Protein AF-A0A527G1K9-F1 (afdb_monomer_lite)

Structure (mmCIF, N/CA/C/O backbone):
data_AF-A0A527G1K9-F1
#
_entry.id   AF-A0A527G1K9-F1
#
loop_
_atom_site.group_PDB
_atom_site.id
_atom_site.type_symbol
_atom_site.label_atom_id
_atom_site.label_alt_id
_atom_site.label_comp_id
_atom_site.label_asym_id
_atom_site.label_entity_id
_atom_site.label_seq_id
_atom_site.pdbx_PDB_ins_code
_atom_site.Cartn_x
_atom_site.Cartn_y
_atom_site.Cartn_z
_atom_site.occupancy
_atom_site.B_iso_or_equiv
_atom_site.auth_seq_id
_atom_site.auth_comp_id
_atom_site.auth_asym_id
_atom_site.auth_atom_id
_atom_site.pdbx_PDB_model_num
ATOM 1 N N . ILE A 1 1 ? 12.870 -4.879 -3.352 1.00 79.75 1 ILE A N 1
ATOM 2 C CA . ILE A 1 1 ? 12.665 -3.860 -4.409 1.00 79.75 1 ILE A CA 1
ATOM 3 C C . ILE A 1 1 ? 12.220 -4.573 -5.673 1.00 79.75 1 ILE A C 1
ATOM 5 O O . ILE A 1 1 ? 12.847 -5.552 -6.056 1.00 79.75 1 ILE A O 1
ATOM 9 N N . THR A 1 2 ? 11.134 -4.116 -6.284 1.00 87.25 2 THR A N 1
ATOM 10 C CA . THR A 1 2 ? 10.548 -4.745 -7.477 1.00 87.25 2 THR A CA 1
ATOM 11 C C . THR A 1 2 ? 11.261 -4.283 -8.747 1.00 87.25 2 THR A C 1
ATOM 13 O O . THR A 1 2 ? 11.538 -3.087 -8.900 1.00 87.25 2 THR A O 1
ATOM 16 N N . ILE A 1 3 ? 11.556 -5.212 -9.658 1.00 91.00 3 ILE A N 1
ATOM 17 C CA . ILE A 1 3 ? 12.154 -4.911 -10.965 1.00 91.00 3 ILE A CA 1
ATOM 18 C C . ILE A 1 3 ? 11.074 -4.283 -11.853 1.00 91.00 3 ILE A C 1
ATOM 20 O O . ILE A 1 3 ? 10.013 -4.868 -12.044 1.00 91.00 3 ILE A O 1
ATOM 24 N N . THR A 1 4 ? 11.337 -3.100 -12.410 1.00 91.12 4 THR A N 1
ATOM 25 C CA . THR A 1 4 ? 10.436 -2.434 -13.366 1.00 91.12 4 THR A CA 1
ATOM 26 C C . THR A 1 4 ? 11.218 -1.942 -14.580 1.00 91.12 4 THR A C 1
ATOM 28 O O . THR A 1 4 ? 12.419 -1.680 -14.486 1.00 91.12 4 THR A O 1
ATOM 31 N N . ALA A 1 5 ? 10.547 -1.780 -15.726 1.00 92.31 5 ALA A N 1
ATOM 32 C CA . ALA A 1 5 ? 11.179 -1.280 -16.953 1.00 92.31 5 ALA A CA 1
ATOM 33 C C . ALA A 1 5 ? 11.802 0.115 -16.772 1.00 92.31 5 ALA A C 1
ATOM 35 O O . ALA A 1 5 ? 12.826 0.424 -17.372 1.00 92.31 5 ALA A O 1
ATOM 36 N N . GLU A 1 6 ? 11.197 0.953 -15.931 1.00 91.75 6 GLU A N 1
ATOM 37 C CA . GLU A 1 6 ? 11.740 2.262 -15.575 1.00 91.75 6 GLU A CA 1
ATOM 38 C C . GLU A 1 6 ? 13.022 2.138 -14.746 1.00 91.75 6 GLU A C 1
ATOM 40 O O . GLU A 1 6 ? 14.035 2.741 -15.097 1.00 91.75 6 GLU A O 1
ATOM 45 N N . ARG A 1 7 ? 13.014 1.307 -13.694 1.00 92.25 7 ARG A N 1
ATOM 46 C CA . ARG A 1 7 ? 14.193 1.085 -12.843 1.00 92.25 7 ARG A CA 1
ATOM 47 C C . ARG A 1 7 ? 15.344 0.451 -13.624 1.00 92.25 7 ARG A C 1
ATOM 49 O O . ARG A 1 7 ? 16.486 0.820 -13.395 1.00 92.25 7 ARG A O 1
ATOM 56 N N . LEU A 1 8 ? 15.065 -0.418 -14.597 1.00 93.88 8 LEU A N 1
ATOM 57 C CA . LEU A 1 8 ? 16.084 -1.021 -15.472 1.00 93.88 8 LEU A CA 1
ATOM 58 C C . LEU A 1 8 ? 16.829 -0.009 -16.357 1.00 93.88 8 LEU A C 1
ATOM 60 O O . LEU A 1 8 ? 17.922 -0.309 -16.829 1.00 93.88 8 LEU A O 1
ATOM 64 N N . LYS A 1 9 ? 16.277 1.191 -16.585 1.00 95.25 9 LYS A N 1
ATOM 65 C CA . LYS A 1 9 ? 16.985 2.251 -17.324 1.00 95.25 9 LYS A CA 1
ATOM 66 C C . LYS A 1 9 ? 18.105 2.894 -16.504 1.00 95.25 9 LYS A C 1
ATOM 68 O O . LYS A 1 9 ? 18.998 3.499 -17.089 1.00 95.25 9 LYS A O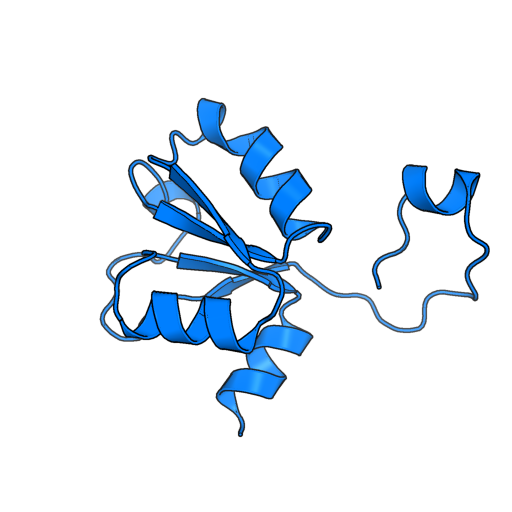 1
ATOM 73 N N . SER A 1 10 ? 18.039 2.809 -15.175 1.00 94.00 10 SER A N 1
ATOM 74 C CA . SER A 1 10 ? 18.953 3.501 -14.256 1.00 94.00 10 SER A CA 1
ATOM 75 C C . SER A 1 10 ? 19.636 2.583 -13.238 1.00 94.00 10 SER A C 1
ATOM 7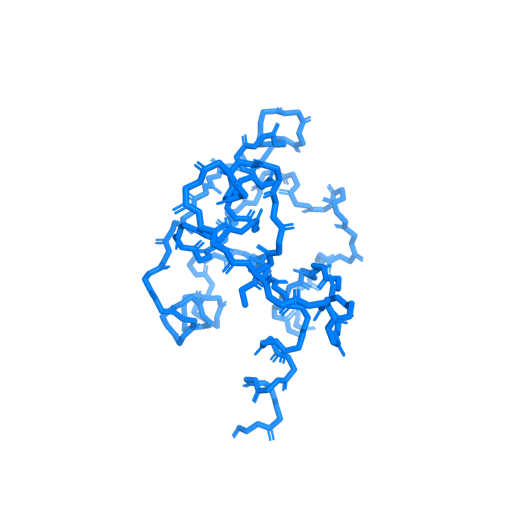7 O O . SER A 1 10 ? 20.559 3.022 -12.556 1.00 94.00 10 SER A O 1
ATOM 79 N N . GLN A 1 11 ? 19.214 1.321 -13.126 1.00 94.19 11 GLN A N 1
ATOM 80 C CA . GLN A 1 11 ? 19.680 0.360 -12.128 1.00 94.19 11 GLN A CA 1
ATOM 81 C C . GLN A 1 11 ? 19.916 -1.015 -12.760 1.00 94.19 11 GLN A C 1
ATOM 83 O O . GLN A 1 11 ? 19.164 -1.456 -13.631 1.00 94.19 11 GLN A O 1
ATOM 88 N N . SER A 1 12 ? 20.927 -1.723 -12.258 1.00 94.88 12 SER A N 1
ATOM 89 C CA . SER A 1 12 ? 21.195 -3.121 -12.604 1.00 94.88 12 SER A CA 1
ATOM 90 C C . SER A 1 12 ? 20.594 -4.048 -11.549 1.00 94.88 12 SER A C 1
ATOM 92 O O . SER A 1 12 ? 20.778 -3.823 -10.354 1.00 94.88 12 SER A O 1
ATOM 94 N N . PHE A 1 13 ? 19.926 -5.116 -11.984 1.00 93.12 13 PHE A N 1
ATOM 95 C CA . PHE A 1 13 ? 19.343 -6.134 -11.106 1.00 93.12 13 PHE A CA 1
ATOM 96 C C . PHE A 1 13 ? 19.969 -7.504 -11.372 1.00 93.12 13 PHE A C 1
ATOM 98 O O . PHE A 1 13 ? 20.388 -7.804 -12.490 1.00 93.12 13 PHE A O 1
ATOM 105 N N . THR A 1 14 ? 20.011 -8.349 -10.343 1.00 93.69 14 THR A N 1
ATOM 106 C CA . THR A 1 14 ? 20.261 -9.785 -10.514 1.00 93.69 14 THR A CA 1
ATOM 107 C C . THR A 1 14 ? 19.033 -10.467 -11.118 1.00 93.69 14 THR A C 1
ATOM 109 O O . THR A 1 14 ? 17.980 -9.850 -11.289 1.00 93.69 14 THR A O 1
ATOM 112 N N . GLN A 1 15 ? 19.136 -11.771 -11.388 1.00 92.25 15 GLN A N 1
ATOM 113 C CA . GLN A 1 15 ? 17.956 -12.571 -11.703 1.00 92.25 15 GLN A CA 1
ATOM 114 C C . GLN A 1 15 ? 16.940 -12.486 -10.543 1.00 92.25 15 GLN A C 1
ATOM 116 O O . GLN A 1 15 ? 17.367 -12.508 -9.379 1.00 92.25 15 GLN A O 1
ATOM 121 N N . PRO A 1 16 ? 15.628 -12.345 -10.825 1.00 90.56 16 PRO A N 1
ATOM 122 C CA . PRO A 1 16 ? 14.611 -12.319 -9.782 1.00 90.56 16 PRO A CA 1
ATOM 123 C C . PRO A 1 16 ? 14.658 -13.612 -8.971 1.00 90.56 16 PRO A C 1
ATOM 125 O O . PRO A 1 16 ? 14.769 -14.703 -9.528 1.00 90.56 16 PRO A O 1
ATOM 128 N N . TYR A 1 17 ? 14.584 -13.470 -7.650 1.00 90.56 17 TYR A N 1
ATOM 129 C CA . TYR A 1 17 ? 14.631 -14.587 -6.704 1.00 90.56 17 TYR A CA 1
ATOM 130 C C . TYR A 1 17 ? 13.308 -14.789 -5.953 1.00 90.56 17 TYR A C 1
ATOM 132 O O . TYR A 1 17 ? 13.159 -15.776 -5.238 1.00 90.56 17 TYR A O 1
ATOM 140 N N . TYR A 1 18 ? 12.370 -13.849 -6.078 1.00 89.31 18 TYR A N 1
ATOM 141 C CA . TYR A 1 18 ? 11.070 -13.886 -5.422 1.00 89.31 18 TYR A CA 1
ATOM 142 C C . TYR A 1 18 ? 10.051 -13.132 -6.276 1.00 89.31 18 TYR A C 1
ATOM 144 O O . TYR A 1 18 ? 10.353 -12.033 -6.749 1.00 89.31 18 TYR A O 1
ATOM 152 N N . ASP A 1 19 ? 8.879 -13.732 -6.462 1.00 87.44 19 ASP A N 1
ATOM 153 C CA . ASP A 1 19 ? 7.731 -13.106 -7.112 1.00 87.44 19 ASP A CA 1
ATOM 154 C C . ASP A 1 19 ? 6.758 -12.649 -6.025 1.00 87.44 19 ASP A C 1
ATOM 156 O O . ASP A 1 19 ? 6.378 -13.440 -5.162 1.00 87.44 19 ASP A O 1
ATOM 160 N N . SER A 1 20 ? 6.454 -11.355 -6.006 1.00 87.06 20 SER A N 1
ATOM 161 C CA . SER A 1 20 ? 5.669 -10.728 -4.947 1.00 87.06 20 SER A CA 1
ATOM 162 C C . SER A 1 20 ? 4.446 -10.074 -5.547 1.00 87.06 20 SER A C 1
ATOM 164 O O . SER A 1 20 ? 4.571 -9.217 -6.421 1.00 87.06 20 SER A O 1
ATOM 166 N N . ASP A 1 21 ? 3.296 -10.392 -4.968 1.00 89.44 21 ASP A N 1
ATOM 167 C CA . ASP A 1 21 ? 2.052 -9.699 -5.250 1.00 89.44 21 ASP A CA 1
ATOM 168 C C . ASP A 1 21 ? 1.854 -8.512 -4.306 1.00 89.44 21 ASP A C 1
ATOM 170 O O . ASP A 1 21 ? 2.394 -8.440 -3.192 1.00 89.44 21 ASP A O 1
ATOM 174 N N . MET A 1 22 ? 1.053 -7.565 -4.778 1.00 90.50 22 MET A N 1
ATOM 175 C CA . MET A 1 22 ? 0.581 -6.441 -3.988 1.00 90.50 22 MET A CA 1
ATOM 176 C C . MET A 1 22 ? -0.707 -6.821 -3.264 1.00 90.50 22 MET A C 1
ATOM 178 O O . MET A 1 22 ? -1.547 -7.538 -3.802 1.00 90.50 22 MET A O 1
ATOM 182 N N . GLY A 1 23 ? -0.865 -6.330 -2.041 1.00 92.50 23 GLY A N 1
ATOM 183 C CA . GLY A 1 23 ? -2.029 -6.588 -1.210 1.00 92.50 23 GLY A CA 1
ATOM 184 C C . GLY A 1 23 ? -2.649 -5.311 -0.666 1.00 92.50 23 GLY A C 1
ATOM 185 O O . GLY A 1 23 ? -2.012 -4.256 -0.590 1.00 92.50 23 GLY A O 1
ATOM 186 N N . ILE A 1 24 ? -3.904 -5.448 -0.244 1.00 94.62 24 ILE A N 1
ATOM 187 C CA . ILE A 1 24 ? -4.647 -4.434 0.498 1.00 94.62 24 ILE A CA 1
ATOM 188 C C . ILE A 1 24 ? -4.741 -4.900 1.948 1.00 94.62 24 ILE A C 1
ATOM 190 O O . ILE A 1 24 ? -5.324 -5.941 2.244 1.00 94.62 24 ILE A O 1
ATOM 194 N N . ALA A 1 25 ? -4.182 -4.113 2.858 1.00 94.44 25 ALA A N 1
ATOM 195 C CA . ALA A 1 25 ? -4.312 -4.305 4.290 1.00 94.44 25 ALA A CA 1
ATOM 196 C C . ALA A 1 25 ? -5.375 -3.367 4.864 1.00 94.44 25 ALA A C 1
ATOM 198 O O . ALA A 1 25 ? -5.396 -2.169 4.578 1.00 94.44 25 ALA A O 1
ATOM 199 N N . THR A 1 26 ? -6.234 -3.905 5.725 1.00 95.94 26 THR A N 1
ATOM 200 C CA . THR A 1 26 ? -7.287 -3.155 6.417 1.00 95.94 26 THR A CA 1
ATOM 201 C C . THR A 1 26 ? -7.325 -3.542 7.887 1.00 95.94 26 THR A C 1
ATOM 203 O O . THR A 1 26 ? -6.755 -4.555 8.297 1.00 95.94 26 THR A O 1
ATOM 206 N N . LYS A 1 27 ? -8.050 -2.769 8.699 1.00 94.44 27 LYS A N 1
ATOM 207 C CA . LYS A 1 27 ? -8.410 -3.217 10.048 1.00 94.44 27 LYS A CA 1
ATOM 208 C C . LYS A 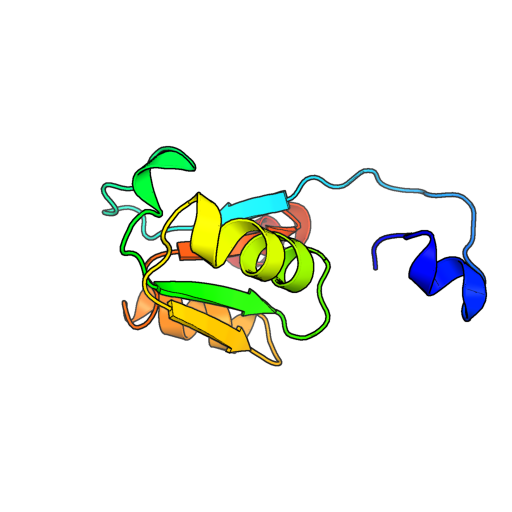1 27 ? -9.281 -4.476 9.979 1.00 94.44 27 LYS A C 1
ATOM 210 O O . LYS A 1 27 ? -10.032 -4.664 9.021 1.00 94.44 27 LYS A O 1
ATOM 215 N N . THR A 1 28 ? -9.211 -5.307 11.015 1.00 92.19 28 THR A N 1
ATOM 216 C CA . THR A 1 28 ? -9.991 -6.553 11.129 1.00 92.19 28 THR A CA 1
ATOM 217 C C . THR A 1 28 ? -11.502 -6.320 11.175 1.00 92.19 28 THR A C 1
ATOM 219 O O . THR A 1 28 ? -12.264 -7.178 10.743 1.00 92.19 28 THR A O 1
ATOM 222 N N . ASP A 1 29 ? -11.936 -5.161 11.669 1.00 93.19 29 ASP A N 1
ATOM 223 C CA . ASP A 1 29 ? -13.336 -4.731 11.729 1.00 93.19 29 ASP A CA 1
ATOM 224 C C . ASP A 1 29 ? -13.793 -3.962 10.472 1.00 93.19 29 ASP A C 1
ATOM 226 O O . ASP A 1 29 ? -14.904 -3.431 10.441 1.00 93.19 29 ASP A O 1
ATOM 230 N N . SER A 1 30 ? -12.948 -3.874 9.438 1.00 95.31 30 SER A N 1
ATOM 231 C CA . SER A 1 30 ? -13.264 -3.147 8.209 1.00 95.31 30 SER A CA 1
ATOM 232 C C . SER A 1 30 ? -14.343 -3.848 7.380 1.00 95.31 30 SER A C 1
ATOM 234 O O . SER A 1 30 ? -14.400 -5.074 7.282 1.00 95.31 30 SER A O 1
ATOM 236 N N . ALA A 1 31 ? -15.178 -3.045 6.720 1.00 94.25 31 ALA A N 1
ATOM 237 C CA . ALA A 1 31 ? -16.143 -3.524 5.733 1.00 94.25 31 ALA A CA 1
ATOM 238 C C . ALA A 1 31 ? -15.526 -3.747 4.337 1.00 94.25 31 ALA A C 1
ATOM 240 O O . ALA A 1 31 ? -16.196 -4.305 3.474 1.00 94.25 31 ALA A O 1
ATOM 241 N N . ILE A 1 32 ? -14.280 -3.312 4.117 1.00 95.94 32 ILE A N 1
ATOM 242 C CA . ILE A 1 32 ? -13.557 -3.451 2.846 1.00 95.94 32 ILE A CA 1
ATOM 243 C C . ILE A 1 32 ? -13.164 -4.920 2.663 1.00 95.94 32 ILE A C 1
ATOM 245 O O . ILE A 1 32 ? -12.433 -5.469 3.486 1.00 95.94 32 ILE A O 1
ATOM 249 N N . LYS A 1 33 ? -13.651 -5.557 1.594 1.00 93.44 33 LYS A N 1
ATOM 250 C CA . LYS A 1 33 ? -13.378 -6.969 1.271 1.00 93.44 33 LYS A CA 1
ATOM 251 C C . LYS A 1 33 ? -12.853 -7.178 -0.145 1.00 93.44 33 LYS A C 1
ATOM 253 O O . LYS A 1 33 ? -12.337 -8.253 -0.439 1.00 93.44 33 LYS A O 1
ATOM 258 N N . ALA A 1 34 ? -12.989 -6.180 -1.008 1.00 92.69 34 ALA A N 1
ATOM 259 C CA . ALA A 1 34 ? -12.489 -6.193 -2.371 1.00 92.69 34 ALA A CA 1
ATOM 260 C C . ALA A 1 34 ? -11.995 -4.802 -2.790 1.00 92.69 34 ALA A C 1
ATOM 262 O O . ALA A 1 34 ? -12.316 -3.795 -2.160 1.00 92.69 34 ALA A O 1
ATOM 263 N N . GLU A 1 35 ? -11.260 -4.742 -3.901 1.00 90.19 35 GLU A N 1
ATOM 264 C CA . GLU A 1 35 ? -10.768 -3.492 -4.502 1.00 90.19 35 GLU A CA 1
ATOM 265 C C . GLU A 1 35 ? -11.892 -2.474 -4.754 1.00 90.19 35 GLU A C 1
ATOM 267 O O . GLU A 1 35 ? -11.732 -1.288 -4.480 1.00 90.19 35 GLU A O 1
ATOM 272 N N . ALA A 1 36 ? -13.072 -2.938 -5.178 1.00 92.88 36 ALA A N 1
ATOM 273 C CA . ALA A 1 36 ? -14.232 -2.077 -5.418 1.00 92.88 36 ALA A CA 1
ATOM 274 C C . ALA A 1 36 ? -14.710 -1.315 -4.163 1.00 92.88 36 ALA A C 1
ATOM 276 O O . ALA A 1 36 ? -15.324 -0.253 -4.284 1.00 92.88 36 ALA A O 1
ATOM 277 N N . ASP A 1 37 ? -14.411 -1.821 -2.962 1.00 95.81 37 ASP A N 1
ATOM 278 C CA . ASP A 1 37 ? -14.793 -1.188 -1.695 1.00 95.81 37 ASP A CA 1
ATOM 279 C C . ASP A 1 37 ? -13.868 -0.018 -1.309 1.00 95.81 37 ASP A C 1
ATOM 281 O O . ASP A 1 37 ? -14.137 0.691 -0.335 1.00 95.81 37 ASP A O 1
ATOM 285 N N . LEU A 1 38 ? -12.786 0.205 -2.065 1.00 95.38 38 LEU A N 1
ATOM 286 C CA . LEU A 1 38 ? -11.867 1.332 -1.881 1.00 95.38 38 LEU A CA 1
ATOM 287 C C . LEU A 1 38 ? -12.433 2.658 -2.404 1.00 95.38 38 LEU A C 1
ATOM 289 O O . LEU A 1 38 ? -11.889 3.729 -2.121 1.00 95.38 38 LEU A O 1
ATOM 293 N N . LYS A 1 39 ? -13.545 2.626 -3.142 1.00 96.69 39 LYS A N 1
ATOM 294 C CA . LYS A 1 39 ? -14.199 3.840 -3.625 1.00 96.69 39 LYS A CA 1
ATOM 295 C C . LYS A 1 39 ? -14.595 4.750 -2.459 1.00 96.69 39 LYS A C 1
ATOM 297 O O . LYS A 1 39 ? -15.291 4.348 -1.528 1.00 96.69 39 LYS A O 1
ATOM 302 N N . GLY A 1 40 ? -14.174 6.008 -2.534 1.00 96.88 40 GLY A N 1
ATOM 303 C CA . GLY A 1 40 ? -14.399 7.016 -1.502 1.00 96.88 40 GLY A CA 1
ATOM 304 C C . GLY A 1 40 ? -13.597 6.789 -0.218 1.00 96.88 40 GLY A C 1
ATOM 305 O O . GLY A 1 40 ? -13.945 7.376 0.804 1.00 96.88 40 GLY A O 1
ATOM 306 N N . LYS A 1 41 ? -12.569 5.932 -0.250 1.00 97.69 41 LYS A N 1
ATOM 307 C CA . LYS A 1 41 ? -11.680 5.646 0.880 1.00 97.69 41 LYS A CA 1
ATOM 308 C C . LYS A 1 41 ? -10.356 6.386 0.766 1.00 97.69 41 LYS A C 1
ATOM 310 O O . LYS A 1 41 ? -9.897 6.698 -0.334 1.00 97.69 41 LYS A O 1
ATOM 315 N N . ILE A 1 42 ? -9.739 6.635 1.916 1.00 97.62 42 ILE A N 1
ATOM 316 C CA . ILE A 1 42 ? -8.394 7.192 2.027 1.00 97.62 42 ILE A CA 1
ATOM 317 C C . ILE A 1 42 ? -7.396 6.035 2.007 1.00 97.62 42 ILE A C 1
ATOM 319 O O . ILE A 1 42 ? -7.400 5.191 2.906 1.00 97.62 42 ILE A O 1
ATOM 323 N N . ILE A 1 43 ? -6.520 6.012 1.006 1.00 97.81 43 ILE A N 1
ATOM 324 C CA . ILE A 1 43 ? -5.571 4.919 0.781 1.00 97.81 43 ILE A CA 1
ATOM 325 C C . ILE A 1 43 ? -4.170 5.346 1.206 1.00 97.81 43 ILE A C 1
ATOM 327 O O . ILE A 1 43 ? -3.653 6.363 0.751 1.00 97.81 43 ILE A O 1
ATOM 331 N N . GLY A 1 44 ? -3.538 4.570 2.078 1.00 97.69 44 GLY A N 1
ATOM 332 C CA . GLY A 1 44 ? -2.147 4.757 2.466 1.00 97.69 44 GLY A CA 1
ATOM 333 C C . GLY A 1 44 ? -1.195 3.916 1.615 1.00 97.69 44 GLY A C 1
ATOM 334 O O . GLY A 1 44 ? -1.465 2.748 1.338 1.00 97.69 44 GLY A O 1
ATOM 335 N N . VAL A 1 45 ? -0.060 4.489 1.224 1.00 97.19 45 VAL A N 1
ATOM 336 C CA . VAL A 1 45 ? 0.975 3.826 0.414 1.00 97.19 45 VAL A CA 1
ATOM 337 C C . VAL A 1 45 ? 2.372 4.194 0.894 1.00 97.19 45 VAL A C 1
ATOM 339 O O . VAL A 1 45 ? 2.582 5.250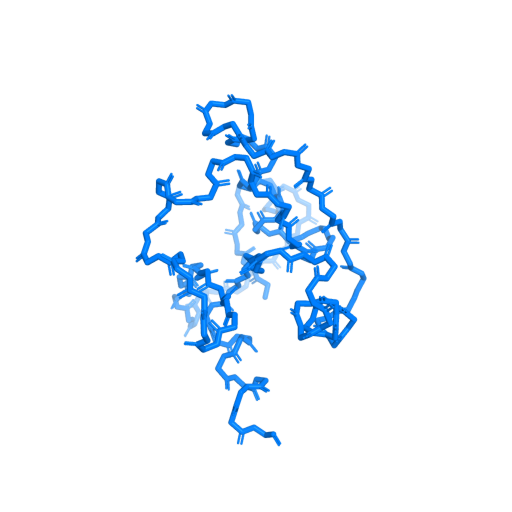 1.487 1.00 97.19 45 VAL A O 1
ATOM 342 N N . LEU A 1 46 ? 3.355 3.343 0.605 1.00 95.69 46 LEU A N 1
ATOM 343 C CA . LEU A 1 46 ? 4.761 3.704 0.782 1.00 95.69 46 LEU A CA 1
ATOM 344 C C . LEU A 1 46 ? 5.230 4.605 -0.361 1.00 95.69 46 LEU A C 1
ATOM 346 O O . LEU A 1 46 ? 5.105 4.236 -1.531 1.00 95.69 46 LEU A O 1
ATOM 350 N N . SER A 1 47 ? 5.805 5.757 -0.029 1.00 95.31 47 SER A N 1
ATOM 351 C CA . SER A 1 47 ? 6.343 6.705 -1.007 1.00 95.31 47 SER A CA 1
ATOM 352 C C . SER A 1 47 ? 7.456 6.055 -1.843 1.00 95.31 47 SER A C 1
ATOM 354 O O . SER A 1 47 ? 8.357 5.408 -1.310 1.00 95.31 47 SER A O 1
ATOM 356 N N . GLY A 1 48 ? 7.397 6.200 -3.168 1.00 90.38 48 GLY A N 1
ATOM 357 C CA . GLY A 1 48 ? 8.350 5.612 -4.118 1.00 90.38 48 GLY A CA 1
ATOM 358 C C . GLY A 1 48 ? 8.183 4.105 -4.361 1.00 90.38 48 GLY A C 1
ATOM 359 O O . GLY A 1 48 ? 8.992 3.494 -5.076 1.00 90.38 48 GLY A O 1
ATOM 360 N N . SER A 1 49 ? 7.156 3.482 -3.778 1.00 92.81 49 SER A N 1
ATOM 361 C CA . SER A 1 49 ? 6.830 2.074 -4.013 1.00 92.81 49 SER A CA 1
ATOM 362 C C . SER A 1 49 ? 6.062 1.873 -5.320 1.00 92.81 49 SER A C 1
ATOM 364 O O . SER A 1 49 ? 5.457 2.790 -5.872 1.00 92.81 49 SER A O 1
ATOM 366 N N . THR A 1 50 ? 6.044 0.630 -5.801 1.00 92.44 50 THR A N 1
ATOM 367 C CA . THR A 1 50 ? 5.155 0.220 -6.897 1.00 92.44 50 THR A CA 1
ATOM 368 C C . THR A 1 50 ? 3.678 0.342 -6.512 1.00 92.44 50 THR A C 1
ATOM 370 O O . THR A 1 50 ? 2.856 0.620 -7.383 1.00 92.44 50 THR A O 1
ATOM 373 N N . GLY A 1 51 ? 3.347 0.221 -5.220 1.00 92.25 51 GLY A N 1
ATOM 374 C CA . GLY A 1 51 ? 1.989 0.431 -4.719 1.00 92.25 51 GLY A CA 1
ATOM 375 C C . GLY A 1 51 ? 1.520 1.875 -4.817 1.00 92.25 51 GLY A C 1
ATOM 376 O O . GLY A 1 51 ? 0.394 2.119 -5.239 1.00 92.25 51 GLY A O 1
ATOM 377 N N . GLU A 1 52 ? 2.394 2.848 -4.553 1.00 95.00 52 GLU A N 1
ATOM 378 C CA . GLU A 1 52 ? 2.072 4.257 -4.800 1.00 95.00 52 GLU A CA 1
ATOM 379 C C . GLU A 1 52 ? 1.784 4.513 -6.283 1.00 95.00 52 GLU A C 1
ATOM 381 O O . GLU A 1 52 ? 0.803 5.181 -6.613 1.00 95.00 52 GLU A O 1
ATOM 386 N N . THR A 1 53 ? 2.614 3.971 -7.181 1.00 94.19 53 THR A N 1
ATOM 387 C CA . THR A 1 53 ? 2.400 4.109 -8.627 1.00 94.19 53 THR A CA 1
ATOM 388 C C . THR A 1 53 ? 1.047 3.541 -9.047 1.00 94.19 53 THR A C 1
ATOM 390 O O . THR A 1 53 ? 0.322 4.191 -9.798 1.00 94.19 53 THR A O 1
ATOM 393 N N . TRP A 1 54 ? 0.686 2.358 -8.542 1.00 93.38 54 TRP A N 1
ATOM 394 C CA . TRP A 1 54 ? -0.592 1.730 -8.857 1.00 93.38 54 TRP A CA 1
ATOM 395 C C . TRP A 1 54 ? -1.773 2.543 -8.324 1.00 93.38 54 TRP A C 1
ATOM 397 O O . TRP A 1 54 ? -2.658 2.891 -9.102 1.00 93.38 54 TRP A O 1
ATOM 407 N N . VAL A 1 55 ? -1.760 2.923 -7.042 1.00 94.88 55 VAL A N 1
ATOM 408 C CA . VAL A 1 55 ? -2.871 3.664 -6.424 1.00 94.88 55 VAL A CA 1
ATOM 409 C C . VAL A 1 55 ? -3.085 5.009 -7.116 1.00 94.88 55 VAL A C 1
ATOM 411 O O . VAL A 1 55 ? -4.221 5.361 -7.414 1.00 94.88 55 VAL A O 1
ATOM 414 N N . LYS A 1 56 ? -2.014 5.742 -7.450 1.00 94.00 56 LYS A N 1
ATOM 415 C CA . LYS A 1 56 ? -2.124 7.015 -8.183 1.00 94.00 56 LYS A CA 1
ATOM 416 C C . LYS A 1 56 ? -2.695 6.838 -9.591 1.00 94.00 56 LYS A C 1
ATOM 418 O O . LYS A 1 56 ? -3.479 7.672 -10.027 1.00 94.00 56 LYS A O 1
ATOM 423 N N . ALA A 1 57 ? -2.330 5.763 -10.291 1.00 93.94 57 ALA A N 1
ATOM 424 C CA . ALA A 1 57 ? -2.860 5.475 -11.625 1.00 93.94 57 ALA A CA 1
ATOM 425 C C . ALA A 1 57 ? -4.353 5.099 -11.612 1.00 93.94 57 ALA A C 1
ATOM 427 O O . ALA A 1 57 ? -5.043 5.323 -12.603 1.00 93.94 57 ALA A O 1
ATOM 428 N N . HIS A 1 58 ? -4.846 4.555 -10.497 1.00 92.94 58 HIS A N 1
ATOM 429 C CA . HIS A 1 58 ? -6.227 4.094 -10.346 1.00 92.94 58 HIS A CA 1
ATOM 430 C C . HIS A 1 58 ? -7.116 5.072 -9.567 1.00 92.94 58 HIS A C 1
ATOM 432 O O . HIS A 1 58 ? -8.333 4.930 -9.578 1.00 92.94 58 HIS A O 1
ATOM 438 N N . GLN A 1 59 ? -6.541 6.104 -8.941 1.00 92.31 59 GLN A N 1
ATOM 439 C CA . GLN A 1 59 ? -7.254 7.018 -8.047 1.00 92.31 59 GLN A CA 1
ATOM 440 C C . GLN A 1 59 ? -8.513 7.632 -8.668 1.00 92.31 59 GLN A C 1
ATOM 442 O O . GLN A 1 59 ? -9.571 7.609 -8.040 1.00 92.31 59 GLN A O 1
ATOM 447 N N . GLU A 1 60 ? -8.421 8.165 -9.888 1.00 90.50 60 GLU A N 1
ATOM 448 C CA . GLU A 1 60 ? -9.578 8.763 -10.567 1.00 90.50 60 GLU A CA 1
ATOM 449 C C . GLU A 1 60 ? -10.573 7.709 -11.065 1.00 90.50 60 GLU A C 1
ATOM 451 O O . GLU A 1 60 ? -11.783 7.898 -10.936 1.00 90.50 60 GLU A O 1
ATOM 456 N N . ALA A 1 61 ? -10.072 6.599 -11.616 1.00 91.38 61 ALA A N 1
ATOM 457 C CA . ALA A 1 61 ? -10.895 5.542 -12.201 1.00 91.38 61 ALA A CA 1
ATOM 458 C C . ALA A 1 61 ? -11.722 4.797 -11.140 1.00 91.38 61 ALA A C 1
ATOM 460 O O . ALA A 1 61 ? -12.921 4.578 -11.324 1.00 91.38 61 ALA A O 1
ATOM 461 N N . ASP A 1 62 ? -11.096 4.482 -10.009 1.00 92.19 62 ASP A N 1
ATOM 462 C CA . ASP A 1 62 ? -11.698 3.717 -8.917 1.00 92.19 62 ASP A CA 1
ATOM 463 C C . ASP A 1 62 ? -12.323 4.635 -7.850 1.00 92.19 62 ASP A C 1
ATOM 465 O O . ASP A 1 62 ? -13.113 4.202 -7.006 1.00 92.19 62 ASP A O 1
ATOM 469 N N . GLY A 1 63 ? -12.038 5.938 -7.924 1.00 93.69 63 GLY A N 1
ATOM 470 C CA . GLY A 1 63 ? -12.672 6.977 -7.122 1.00 93.69 63 GLY A CA 1
ATOM 471 C C . GLY A 1 63 ? -12.229 6.982 -5.663 1.00 93.69 63 GLY A C 1
ATOM 472 O O . GLY A 1 63 ? -13.071 7.178 -4.783 1.00 93.69 63 GLY A O 1
ATOM 473 N N . PHE A 1 64 ? -10.944 6.754 -5.382 1.00 96.12 64 PHE A N 1
ATOM 474 C CA . PHE A 1 64 ? -10.395 6.886 -4.026 1.00 96.12 64 PHE A CA 1
ATOM 475 C C . PHE A 1 64 ? -10.515 8.343 -3.563 1.00 96.12 64 PHE A C 1
ATOM 477 O O . PHE A 1 64 ? -10.275 9.269 -4.340 1.00 96.12 64 PHE A O 1
ATOM 484 N N . SER A 1 65 ? -10.894 8.575 -2.303 1.00 95.94 65 SER A N 1
ATOM 485 C CA . SER A 1 65 ? -11.113 9.945 -1.820 1.00 95.94 65 SER A CA 1
ATOM 486 C C . SER A 1 65 ? -9.809 10.717 -1.652 1.00 95.94 65 SER A C 1
ATOM 488 O O . SER A 1 65 ? -9.783 11.923 -1.873 1.00 95.94 65 SER A O 1
ATOM 490 N N . ASP A 1 66 ? -8.750 10.032 -1.217 1.00 96.25 66 ASP A N 1
ATOM 491 C CA . ASP A 1 66 ? -7.428 10.613 -0.989 1.00 96.25 66 ASP A CA 1
ATOM 492 C C . ASP A 1 66 ? -6.354 9.512 -0.973 1.00 96.25 66 ASP A C 1
ATOM 494 O O . ASP A 1 66 ? -6.652 8.348 -0.689 1.00 96.25 66 ASP A O 1
ATOM 498 N N . VAL A 1 67 ? -5.106 9.881 -1.264 1.00 96.69 67 VAL A N 1
ATOM 499 C CA . VAL A 1 67 ? -3.950 8.978 -1.269 1.00 96.69 67 VAL A CA 1
ATOM 500 C C . VAL A 1 67 ? -2.833 9.592 -0.437 1.00 96.69 67 VAL A C 1
ATOM 502 O O . VAL A 1 67 ? -2.292 10.645 -0.773 1.00 96.69 67 VAL A O 1
ATOM 505 N N . LYS A 1 68 ? -2.451 8.909 0.643 1.00 97.12 68 LYS A N 1
ATOM 506 C CA . LYS A 1 68 ? -1.420 9.364 1.579 1.00 97.12 68 LYS A CA 1
ATOM 507 C C . LYS A 1 68 ? -0.144 8.551 1.419 1.00 97.12 68 LYS A C 1
ATOM 509 O O . LYS A 1 68 ? -0.143 7.337 1.611 1.00 97.12 68 LYS A O 1
ATOM 514 N N . GLY A 1 69 ? 0.945 9.239 1.088 1.00 97.12 69 GLY A N 1
ATOM 515 C CA . GLY A 1 69 ? 2.286 8.661 1.041 1.00 97.12 69 GLY A CA 1
ATOM 516 C C . GLY A 1 69 ? 2.951 8.654 2.417 1.00 97.12 69 GLY A C 1
ATOM 517 O O . GLY A 1 69 ? 2.835 9.620 3.172 1.00 97.12 69 GLY A O 1
ATOM 518 N N . TYR A 1 70 ? 3.664 7.575 2.726 1.00 97.25 70 TYR A N 1
ATOM 519 C CA . TYR A 1 70 ? 4.417 7.398 3.965 1.00 97.25 70 TYR A CA 1
ATOM 520 C C . TYR A 1 70 ? 5.857 6.982 3.672 1.00 97.25 70 TYR A C 1
ATOM 522 O O . TYR A 1 70 ? 6.107 6.118 2.833 1.00 97.25 70 TYR A O 1
ATOM 530 N N . ASP A 1 71 ? 6.805 7.540 4.425 1.00 95.31 71 ASP A N 1
ATOM 531 C CA . ASP A 1 71 ? 8.231 7.210 4.286 1.00 95.31 71 ASP A CA 1
ATOM 532 C C . ASP A 1 71 ? 8.593 5.850 4.899 1.00 95.31 71 ASP A C 1
ATOM 534 O O . ASP A 1 71 ? 9.586 5.229 4.524 1.00 95.31 71 ASP A O 1
ATOM 538 N N . THR A 1 72 ? 7.803 5.381 5.871 1.00 93.75 72 THR A N 1
ATOM 539 C CA . THR A 1 72 ? 8.035 4.108 6.558 1.00 93.75 72 THR A CA 1
ATOM 540 C C . THR A 1 72 ? 6.751 3.305 6.680 1.00 93.75 72 THR A C 1
ATOM 542 O O . THR A 1 72 ? 5.657 3.843 6.873 1.00 93.75 72 THR A O 1
ATOM 545 N N . GLN A 1 73 ? 6.898 1.981 6.637 1.00 92.38 73 GLN A N 1
ATOM 546 C CA . GLN A 1 73 ? 5.766 1.070 6.778 1.00 92.38 73 GLN A CA 1
ATOM 547 C C . GLN A 1 73 ? 5.143 1.136 8.171 1.00 92.38 73 GLN A C 1
ATOM 549 O O . GLN A 1 73 ? 3.933 1.010 8.317 1.00 92.38 73 GLN A O 1
ATOM 554 N N . GLN A 1 74 ? 5.957 1.401 9.191 1.00 93.31 74 GLN A N 1
ATOM 555 C CA . GLN A 1 74 ? 5.475 1.569 10.554 1.00 93.31 74 GLN A CA 1
ATOM 556 C C . GLN A 1 74 ? 4.521 2.765 10.678 1.00 93.31 74 GLN A C 1
ATOM 558 O O . GLN A 1 74 ? 3.475 2.636 11.307 1.00 93.31 74 GLN A O 1
ATOM 563 N N . ASN A 1 75 ? 4.842 3.901 10.050 1.00 96.25 75 ASN A N 1
ATOM 564 C CA . ASN A 1 75 ? 3.971 5.078 10.075 1.00 96.25 75 ASN A CA 1
ATOM 565 C C . ASN A 1 75 ? 2.664 4.829 9.309 1.00 96.25 75 ASN A C 1
ATOM 567 O O . ASN A 1 75 ? 1.597 5.186 9.802 1.00 96.25 75 ASN A O 1
ATOM 571 N N . LEU A 1 76 ? 2.741 4.159 8.154 1.00 96.62 76 LEU A N 1
ATOM 572 C CA . LEU A 1 76 ? 1.564 3.741 7.387 1.00 96.62 76 LEU A CA 1
ATOM 573 C C . LEU A 1 76 ? 0.624 2.863 8.226 1.00 96.62 76 LEU A C 1
ATOM 575 O O . LEU A 1 76 ? -0.571 3.137 8.325 1.00 96.62 76 LEU A O 1
ATOM 579 N N . LEU A 1 77 ? 1.162 1.824 8.869 1.00 94.88 77 LEU A N 1
ATOM 580 C CA . LEU A 1 77 ? 0.368 0.903 9.684 1.00 94.88 77 LEU A CA 1
ATOM 581 C C . LEU A 1 77 ? -0.171 1.558 10.963 1.00 94.88 77 LEU A C 1
ATOM 583 O O . LEU A 1 77 ? -1.272 1.226 11.402 1.00 94.88 77 LEU A O 1
ATOM 587 N N . LEU A 1 78 ? 0.558 2.516 11.542 1.00 95.56 78 LEU A N 1
ATOM 588 C CA . LEU A 1 78 ? 0.077 3.301 12.679 1.00 95.56 78 LEU A CA 1
ATOM 589 C C . LEU A 1 78 ? -1.136 4.159 12.296 1.00 95.56 78 LEU A C 1
ATOM 591 O O . LEU A 1 78 ? -2.106 4.229 13.051 1.00 95.56 78 LEU A O 1
ATOM 595 N N . ASP A 1 79 ? -1.100 4.7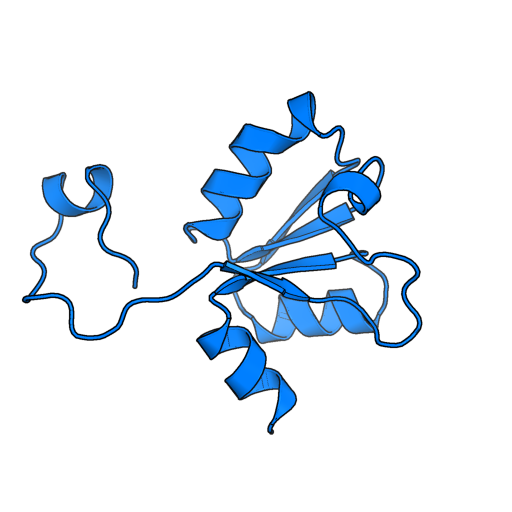91 11.125 1.00 97.31 79 ASP A N 1
ATOM 596 C CA . ASP A 1 79 ? -2.219 5.572 10.598 1.00 97.31 79 ASP A CA 1
ATOM 597 C C . ASP A 1 79 ? -3.417 4.696 10.228 1.00 97.31 79 ASP A C 1
ATOM 599 O O . ASP A 1 79 ? -4.554 5.092 10.493 1.00 97.31 79 ASP A O 1
ATOM 603 N N . LEU A 1 80 ? -3.173 3.501 9.683 1.00 96.62 80 LEU A N 1
ATOM 604 C CA . LEU A 1 80 ? -4.218 2.515 9.404 1.00 96.62 80 LEU A CA 1
ATOM 605 C C . LEU A 1 80 ? -4.906 2.059 10.695 1.00 96.62 80 LEU A C 1
ATOM 607 O O . LEU A 1 80 ? -6.131 2.065 10.788 1.00 96.62 80 LEU A O 1
ATOM 611 N N . SER A 1 81 ? -4.120 1.721 11.719 1.00 94.94 81 SER A N 1
ATOM 612 C CA . SER A 1 81 ? -4.632 1.335 13.038 1.00 94.94 81 SER A CA 1
ATOM 613 C C . SER A 1 81 ? -5.435 2.465 13.693 1.00 94.94 81 SER A C 1
ATOM 615 O O . SER A 1 81 ? -6.502 2.234 14.260 1.00 94.94 81 SER A O 1
ATOM 617 N N . ALA A 1 82 ? -4.976 3.712 13.542 1.00 96.44 82 ALA A N 1
ATOM 618 C CA . ALA A 1 82 ? -5.670 4.898 14.035 1.00 96.44 82 ALA A CA 1
ATOM 619 C C . ALA A 1 82 ? -6.893 5.317 13.193 1.00 96.44 82 ALA A C 1
ATOM 621 O O . ALA A 1 82 ? -7.584 6.262 13.572 1.00 96.44 82 ALA A O 1
ATOM 622 N N . GLY A 1 83 ? -7.150 4.671 12.049 1.00 95.88 83 GLY A N 1
ATOM 623 C CA . GLY A 1 83 ? -8.235 5.029 11.130 1.00 95.88 83 GLY A CA 1
ATOM 624 C C . GLY A 1 83 ? -8.028 6.358 10.393 1.00 95.88 83 GLY A C 1
ATOM 625 O O . GLY A 1 83 ? -8.992 6.951 9.920 1.00 95.88 83 GLY A O 1
ATOM 626 N N . ARG A 1 84 ? -6.786 6.857 10.304 1.00 97.44 84 ARG A N 1
ATOM 627 C CA . ARG A 1 84 ? -6.432 8.040 9.489 1.00 97.44 84 ARG A CA 1
ATOM 628 C C . ARG A 1 84 ? -6.345 7.722 7.994 1.00 97.44 84 ARG A C 1
ATOM 630 O O . ARG A 1 84 ? -6.413 8.646 7.175 1.00 97.44 84 ARG A O 1
ATOM 637 N N . VAL A 1 85 ? -6.171 6.443 7.673 1.00 97.94 85 VAL A N 1
ATOM 638 C CA . VAL A 1 85 ? -6.366 5.830 6.355 1.00 97.94 85 VAL A CA 1
ATOM 639 C C . VAL A 1 85 ? -7.272 4.615 6.532 1.00 97.94 85 VAL A C 1
ATOM 641 O O . VAL A 1 85 ? -7.252 3.972 7.582 1.00 97.94 85 VAL A O 1
ATOM 644 N N . ASP A 1 86 ? -8.075 4.310 5.521 1.00 97.81 86 ASP A N 1
ATOM 645 C CA . ASP A 1 86 ? -9.030 3.200 5.548 1.00 97.81 86 ASP A CA 1
ATOM 646 C C . ASP A 1 86 ? -8.392 1.872 5.113 1.00 97.81 86 ASP A C 1
ATOM 648 O O . ASP A 1 86 ? -8.800 0.798 5.563 1.00 97.81 86 ASP A O 1
ATOM 652 N N . ALA A 1 87 ? -7.391 1.950 4.232 1.00 97.19 87 ALA A N 1
ATOM 653 C CA . ALA A 1 87 ? -6.653 0.811 3.704 1.00 97.19 87 ALA A CA 1
ATOM 654 C C . ALA A 1 87 ? -5.193 1.186 3.419 1.00 97.19 87 ALA A C 1
ATOM 656 O O . ALA A 1 87 ? -4.886 2.342 3.128 1.00 97.19 87 ALA A O 1
ATOM 657 N N . ALA A 1 88 ? -4.299 0.203 3.479 1.00 96.75 88 ALA A N 1
ATOM 658 C CA . ALA A 1 88 ? -2.903 0.324 3.081 1.00 96.75 88 ALA A CA 1
ATOM 659 C C . ALA A 1 88 ? -2.617 -0.588 1.883 1.00 96.75 88 ALA A C 1
ATOM 661 O O . ALA A 1 88 ? -2.953 -1.769 1.925 1.00 96.75 88 ALA A O 1
ATOM 662 N N . VAL A 1 89 ? -1.977 -0.062 0.839 1.00 95.50 89 VAL A N 1
ATOM 663 C CA . VAL A 1 89 ? -1.577 -0.833 -0.347 1.00 95.50 89 VAL A CA 1
ATOM 664 C C . VAL A 1 89 ? -0.058 -0.977 -0.365 1.00 95.50 89 VAL A C 1
ATOM 666 O O . VAL A 1 89 ? 0.669 0.019 -0.378 1.00 95.50 89 VAL A O 1
ATOM 669 N N . SER A 1 90 ? 0.427 -2.218 -0.319 1.00 93.00 90 SER A N 1
ATOM 670 C CA . SER A 1 90 ? 1.859 -2.546 -0.298 1.00 93.00 90 SER A CA 1
ATOM 671 C C . SER A 1 90 ? 2.102 -4.005 -0.694 1.00 93.00 90 SER A C 1
ATOM 673 O O . SER A 1 90 ? 1.159 -4.781 -0.833 1.00 93.00 90 SER A O 1
ATOM 675 N N . ASP A 1 91 ? 3.365 -4.396 -0.841 1.00 91.69 91 ASP A N 1
ATOM 676 C CA . ASP A 1 91 ? 3.761 -5.780 -1.114 1.00 91.69 91 ASP A CA 1
ATOM 677 C C . ASP A 1 91 ? 3.342 -6.716 0.041 1.00 91.69 91 ASP A C 1
ATOM 679 O O . ASP A 1 91 ? 3.611 -6.430 1.218 1.00 91.69 91 ASP A O 1
ATOM 683 N N . ILE A 1 92 ? 2.725 -7.859 -0.289 1.00 90.31 92 ILE A N 1
ATOM 684 C CA . ILE A 1 92 ? 2.220 -8.839 0.694 1.00 90.31 92 ILE A CA 1
ATOM 685 C C . ILE A 1 92 ? 3.309 -9.298 1.681 1.00 90.31 92 ILE A C 1
ATOM 687 O O . ILE A 1 92 ? 3.058 -9.228 2.886 1.00 90.31 92 ILE A O 1
ATOM 691 N N . PRO A 1 93 ? 4.536 -9.673 1.256 1.00 88.56 93 PRO A N 1
ATOM 692 C CA . PRO A 1 93 ? 5.564 -10.142 2.188 1.00 88.56 93 PRO A CA 1
ATOM 693 C C . PRO A 1 93 ? 5.952 -9.094 3.238 1.00 88.56 93 PRO A C 1
ATOM 695 O O . PRO A 1 93 ? 6.240 -9.422 4.391 1.00 88.56 93 PRO A O 1
ATOM 698 N N . GLY A 1 94 ? 5.951 -7.811 2.855 1.00 86.50 94 GLY A N 1
ATOM 699 C CA . GLY A 1 94 ? 6.221 -6.715 3.782 1.00 86.50 94 GLY A CA 1
ATOM 700 C C . GLY A 1 94 ? 5.124 -6.593 4.837 1.00 86.50 94 GLY A C 1
ATOM 701 O O . GLY A 1 94 ? 5.416 -6.395 6.021 1.00 86.50 94 GLY A O 1
ATOM 702 N N . MET A 1 95 ? 3.864 -6.715 4.418 1.00 88.44 95 MET A N 1
ATOM 703 C CA . MET A 1 95 ? 2.700 -6.683 5.307 1.00 88.44 95 MET A CA 1
ATOM 704 C C . MET A 1 95 ? 2.682 -7.881 6.261 1.00 88.44 95 MET A C 1
ATOM 706 O O . MET A 1 95 ? 2.587 -7.688 7.470 1.00 88.44 95 MET A O 1
ATOM 710 N N . GLU A 1 96 ? 2.879 -9.100 5.756 1.00 87.69 96 GLU A N 1
ATOM 711 C CA . GLU A 1 96 ? 2.934 -10.320 6.574 1.00 87.69 96 GLU A CA 1
ATOM 712 C C . GLU A 1 96 ? 4.014 -10.249 7.659 1.00 87.69 96 GLU A C 1
ATOM 714 O O . GLU A 1 96 ? 3.757 -10.567 8.824 1.00 87.69 96 GLU A O 1
ATOM 719 N N . TYR A 1 97 ? 5.211 -9.763 7.314 1.00 88.25 97 TYR A N 1
ATOM 720 C CA . TYR A 1 97 ? 6.2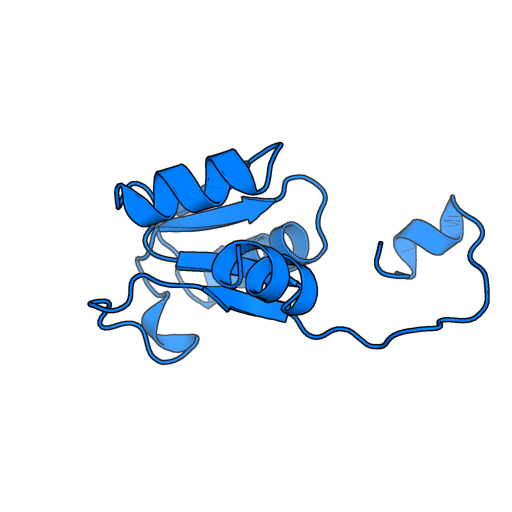75 -9.548 8.296 1.00 88.25 97 TYR A CA 1
ATOM 721 C C . TYR A 1 97 ? 5.849 -8.591 9.421 1.00 88.25 97 TYR A C 1
ATOM 723 O O . TYR A 1 97 ? 6.244 -8.771 10.571 1.00 88.25 97 TYR A O 1
ATOM 731 N N . SER A 1 98 ? 5.036 -7.583 9.099 1.00 86.44 98 SER A N 1
ATOM 732 C CA . SER A 1 98 ? 4.563 -6.588 10.067 1.00 86.44 98 SER A CA 1
ATOM 733 C C . SER A 1 98 ? 3.384 -7.059 10.915 1.00 86.44 98 SER A C 1
ATOM 735 O O . SER A 1 98 ? 3.133 -6.466 11.955 1.00 86.44 98 SER A O 1
ATOM 737 N N . PHE A 1 99 ? 2.644 -8.083 10.479 1.00 84.50 99 PHE A N 1
ATOM 738 C CA . PHE A 1 99 ? 1.505 -8.636 11.226 1.00 84.50 99 PHE A CA 1
ATOM 739 C C . PHE A 1 99 ? 1.873 -9.844 12.087 1.00 84.50 99 PHE A C 1
ATOM 741 O O . PHE A 1 99 ? 1.134 -10.206 12.998 1.00 84.50 99 PHE A O 1
ATOM 748 N N . THR A 1 100 ? 3.000 -10.487 11.789 1.00 81.31 100 THR A N 1
ATOM 749 C CA . THR A 1 100 ? 3.500 -11.652 12.535 1.00 81.31 100 THR A CA 1
ATOM 750 C C . THR A 1 100 ? 4.402 -11.284 13.711 1.00 81.31 100 THR A C 1
ATOM 752 O O . THR A 1 100 ? 4.725 -12.157 14.520 1.00 81.31 100 THR A O 1
ATOM 755 N N . LYS A 1 101 ? 4.809 -10.018 13.817 1.00 56.66 101 LYS A N 1
ATOM 756 C CA . LYS A 1 101 ? 5.621 -9.474 14.909 1.00 56.66 101 LYS A CA 1
ATOM 757 C C . LYS A 1 101 ? 4.852 -8.417 15.679 1.00 56.66 101 LYS A C 1
ATOM 759 O O . LYS A 1 101 ? 5.085 -8.347 16.905 1.00 56.66 101 LYS A O 1
#

Foldseek 3Di:
DDDDPVCVVPDDDDPDPDDWDKDKDADPPAPDDDLLVQAQWEEEEEPPAPQLVVCVVCCVVSHHNYYHYDPDPVVSVVCRVVVVGGIYIDIPVVVVVVVVD

Secondary structure (DSSP, 8-state):
----TTGGGT-----------EEEE--TT----SGGGGTT-EEEEETTSHHHHHHHHHHHHHT-SEEEEESSHHHHHHHHHTTSSSEEEEEHHHHHHHH--

Radius of gyration: 14.06 Å; chains: 1; bounding box: 37×25×32 Å

pLDDT: mean 92.92, std 5.06, range [56.66, 97.94]

Sequence (101 aa):
ITITAERLKSQSFTQPYYDSDMGIATKTDSAIKAEADLKGKIIGVLSGSTGETWVKAHQEADGFSDVKGYDTQQNLLLDLSAGRVDAAVSDIPGMEYSFTK